Protein AF-A0A1H8D2Y0-F1 (afdb_monomer_lite)

Sequence (132 aa):
MDKIKKLLYTLSLPFCTQLIQCQQMKENDPRLAFEIEISSPATKYRVEPIFDKIKTLEGTPAGLPYGGSSGTWGNSGKGWTEQYGTPIGADITYYAGYEDTYYRLDANFPIDAIKDYMERAYPRWDDQYGGT

Radius of gyration: 21.84 Å; chains: 1; bounding box: 46×50×59 Å

Foldseek 3Di:
DVVVVVVCVVVVVVVVVVVVVVVVCVQCVVLQKDWDAAADQDPLQKKAWDDKFFDFPVRFTDTHDHDIHADHVPPRVDTDPIGGGQGQWMWTWIAGVNVRDIDIDGDGHDPVVSVVVSCVVDPDPCNVVVND

Organism: NCBI:txid295069

Secondary structure (DSSP, 8-state):
-HHHHHHHHHHHHHHHHHHHHHHHHHHS-GGGEE------SSGGG-EEEEEEEEEETT---B-PPSS---SBTTB-S---S-EES-EEEEEEEEEETTTTEEEEEEEE--HHHHHHHHHHHS--HHHHTT--

Structure (mmCIF, N/CA/C/O backbone):
data_AF-A0A1H8D2Y0-F1
#
_entry.id   AF-A0A1H8D2Y0-F1
#
loop_
_atom_site.group_PDB
_atom_site.id
_atom_site.type_symbol
_atom_site.label_atom_id
_atom_site.label_alt_id
_atom_site.label_comp_id
_atom_site.label_asym_id
_atom_site.label_entity_id
_atom_site.label_seq_id
_atom_site.pdbx_PDB_ins_code
_atom_site.Cartn_x
_atom_site.Cartn_y
_atom_site.Cartn_z
_atom_site.occupancy
_atom_site.B_iso_or_equiv
_atom_site.auth_seq_id
_atom_site.auth_comp_id
_atom_site.auth_asym_id
_atom_site.auth_atom_id
_atom_site.pdbx_PDB_model_num
ATOM 1 N N . MET A 1 1 ? 26.372 34.785 -40.258 1.00 56.38 1 MET A N 1
ATOM 2 C CA . MET A 1 1 ? 26.316 34.215 -38.891 1.00 56.38 1 MET A CA 1
ATOM 3 C C . MET A 1 1 ? 24.892 34.082 -38.353 1.00 56.38 1 MET A C 1
ATOM 5 O O . MET A 1 1 ? 24.583 33.023 -37.825 1.00 56.38 1 MET A O 1
ATOM 9 N N . ASP A 1 2 ? 24.006 35.068 -38.538 1.00 67.56 2 ASP A N 1
ATOM 10 C CA . ASP A 1 2 ? 22.633 35.001 -37.992 1.00 67.56 2 ASP A CA 1
ATOM 11 C C . ASP A 1 2 ? 21.755 33.881 -38.553 1.00 67.56 2 ASP A C 1
ATOM 13 O O . ASP A 1 2 ? 21.040 33.231 -37.797 1.00 67.56 2 ASP A O 1
ATOM 17 N N . LYS A 1 3 ? 21.832 33.591 -39.858 1.00 64.94 3 LYS A N 1
ATOM 18 C CA . LYS A 1 3 ? 21.007 32.539 -40.484 1.00 64.94 3 LYS A CA 1
ATOM 19 C C . LYS A 1 3 ? 21.339 31.130 -39.972 1.00 64.94 3 LYS A C 1
ATOM 21 O O . LYS A 1 3 ? 20.432 30.337 -39.761 1.00 64.94 3 LYS A O 1
ATOM 26 N N . ILE A 1 4 ? 22.620 30.852 -39.711 1.00 74.56 4 ILE A N 1
ATOM 27 C CA . ILE A 1 4 ? 23.094 29.562 -39.175 1.00 74.56 4 ILE A CA 1
ATOM 28 C C . ILE A 1 4 ? 22.665 29.398 -37.713 1.00 74.56 4 ILE A C 1
ATOM 30 O O . ILE A 1 4 ? 22.187 28.334 -37.336 1.00 74.56 4 ILE A O 1
ATOM 34 N N . LYS A 1 5 ? 22.750 30.465 -36.904 1.00 67.12 5 LYS A N 1
ATOM 35 C CA . LYS A 1 5 ? 22.251 30.453 -35.520 1.00 67.12 5 LYS A CA 1
ATOM 36 C C . LYS A 1 5 ? 20.734 30.238 -35.462 1.00 67.12 5 LYS A C 1
ATOM 38 O O . LYS A 1 5 ? 20.274 29.449 -34.645 1.00 67.12 5 LYS A O 1
ATOM 43 N N . LYS A 1 6 ? 19.970 30.877 -36.359 1.00 67.56 6 LYS A N 1
ATOM 44 C CA . LYS A 1 6 ? 18.511 30.693 -36.478 1.00 67.56 6 LYS A CA 1
ATOM 45 C C . LYS A 1 6 ? 18.131 29.273 -36.908 1.00 67.56 6 LYS A C 1
ATOM 47 O O . LYS A 1 6 ? 17.176 28.725 -36.368 1.00 67.56 6 LYS A O 1
ATOM 52 N N . LEU A 1 7 ? 18.888 28.683 -37.837 1.00 72.38 7 LEU A N 1
ATOM 53 C CA . LEU A 1 7 ? 18.699 27.305 -38.303 1.00 72.38 7 LEU A CA 1
ATOM 54 C C . LEU A 1 7 ? 19.009 26.281 -37.197 1.00 72.38 7 LEU A C 1
ATOM 56 O O . LEU A 1 7 ? 18.234 25.359 -36.973 1.00 72.38 7 LEU A O 1
ATOM 60 N N . LEU A 1 8 ? 20.098 26.484 -36.450 1.00 69.56 8 LEU A N 1
ATOM 61 C CA . LEU A 1 8 ? 20.446 25.642 -35.301 1.00 69.56 8 LEU A CA 1
ATOM 62 C C . LEU A 1 8 ? 19.380 25.703 -34.201 1.00 69.56 8 LEU A C 1
ATOM 64 O O . LEU A 1 8 ? 19.015 24.662 -33.673 1.00 69.56 8 LEU A O 1
ATOM 68 N N . TYR A 1 9 ? 18.834 26.889 -33.905 1.00 68.50 9 TYR A N 1
ATOM 69 C CA . TYR A 1 9 ? 17.763 27.051 -32.911 1.00 68.50 9 TYR A CA 1
ATOM 70 C C . TYR A 1 9 ? 16.431 26.419 -33.342 1.00 68.50 9 TYR A C 1
ATOM 72 O O . TYR A 1 9 ? 15.680 25.926 -32.507 1.00 68.50 9 TYR A O 1
ATOM 80 N N . THR A 1 10 ? 16.122 26.440 -34.644 1.00 72.50 10 THR A N 1
ATOM 81 C CA . THR A 1 10 ? 14.879 25.855 -35.180 1.00 72.50 10 THR A CA 1
ATOM 82 C C . THR A 1 10 ? 14.935 24.334 -35.281 1.00 72.50 10 THR A C 1
ATOM 84 O O . THR A 1 10 ? 13.894 23.699 -35.160 1.00 72.50 10 THR A O 1
ATOM 87 N N . LEU A 1 11 ? 16.123 23.744 -35.445 1.00 68.06 11 LEU A N 1
ATOM 88 C CA . LEU A 1 11 ? 16.322 22.290 -35.438 1.00 68.06 11 LEU A CA 1
ATOM 89 C C . LEU A 1 11 ? 16.545 21.714 -34.031 1.00 68.06 11 LEU A C 1
ATOM 91 O O . LEU A 1 11 ? 16.127 20.589 -33.771 1.00 68.06 11 LEU A O 1
ATOM 95 N N . SER A 1 12 ? 17.166 22.462 -33.112 1.00 68.62 12 SER A N 1
ATOM 96 C CA . SER A 1 12 ? 17.438 21.973 -31.753 1.00 68.62 12 SER A CA 1
ATOM 97 C C . SER A 1 12 ? 16.181 21.883 -30.886 1.00 68.62 12 SER A C 1
ATOM 99 O O . SER A 1 12 ? 16.036 20.935 -30.121 1.00 68.62 12 SER A O 1
ATOM 101 N N . LEU A 1 13 ? 15.251 22.833 -31.021 1.00 67.62 13 LEU A N 1
ATOM 102 C CA . LEU A 1 13 ? 14.040 22.894 -30.202 1.00 67.62 13 LEU A CA 1
ATOM 103 C C . LEU A 1 13 ? 13.107 21.670 -30.370 1.00 67.62 13 LEU A C 1
ATOM 105 O O . LEU A 1 13 ? 12.759 21.080 -29.349 1.00 67.62 13 LEU A O 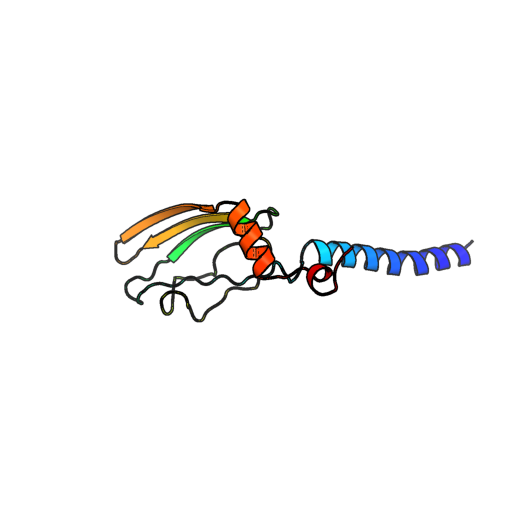1
ATOM 109 N N . PRO A 1 14 ? 12.737 21.226 -31.593 1.00 72.00 14 PRO A N 1
ATOM 110 C CA . PRO A 1 14 ? 11.899 20.034 -31.767 1.00 72.00 14 PRO A CA 1
ATOM 111 C C . PRO A 1 14 ? 12.629 18.729 -31.412 1.00 72.00 14 PRO A C 1
ATOM 113 O O . PRO A 1 14 ? 12.001 17.778 -30.952 1.00 72.00 14 PRO A O 1
ATOM 116 N N . PHE A 1 15 ? 13.956 18.677 -31.570 1.00 70.56 15 PHE A N 1
ATOM 117 C CA . PHE A 1 15 ? 14.748 17.506 -31.187 1.00 70.56 15 PHE A CA 1
ATOM 118 C C . PHE A 1 15 ? 14.783 17.325 -29.662 1.00 70.56 15 PHE A C 1
ATOM 120 O O . PHE A 1 15 ? 14.600 16.218 -29.157 1.00 70.56 15 PHE A O 1
ATOM 127 N N . CYS A 1 16 ? 14.926 18.420 -28.908 1.00 69.62 16 CYS A N 1
ATOM 128 C CA . CYS A 1 16 ? 14.853 18.383 -27.449 1.00 69.62 16 CYS A CA 1
ATOM 129 C C . CYS A 1 16 ? 13.469 17.943 -26.947 1.00 69.62 16 CYS A C 1
ATOM 131 O O . CYS A 1 16 ? 13.396 17.166 -25.997 1.00 69.62 16 CYS A O 1
ATOM 133 N N . THR A 1 17 ? 12.373 18.376 -27.582 1.00 70.69 17 THR A N 1
ATOM 134 C CA . THR A 1 17 ? 11.025 17.953 -27.159 1.00 70.69 17 THR A CA 1
ATOM 135 C C . THR A 1 17 ? 10.760 16.475 -27.446 1.00 70.69 17 THR A C 1
ATOM 137 O O . THR A 1 17 ? 10.113 15.818 -26.637 1.00 70.69 17 THR A O 1
ATOM 140 N N . GLN A 1 18 ? 11.306 15.922 -28.537 1.00 69.75 18 GLN A N 1
ATOM 141 C CA . GLN A 1 18 ? 11.212 14.487 -28.842 1.00 69.75 18 GLN A CA 1
ATOM 142 C C . GLN A 1 18 ? 11.976 13.616 -27.832 1.00 69.75 18 GLN A C 1
ATOM 144 O O . GLN A 1 18 ? 11.486 12.562 -27.434 1.00 69.75 18 GLN A O 1
ATOM 149 N N . LEU A 1 19 ? 13.150 14.062 -27.370 1.00 72.62 19 LEU A N 1
ATOM 150 C CA . LEU A 1 19 ? 13.915 13.344 -26.344 1.00 72.62 19 LEU A CA 1
ATOM 151 C C . LEU A 1 19 ? 13.197 13.333 -24.987 1.00 72.62 19 LEU A C 1
ATOM 153 O O . LEU A 1 19 ? 13.157 12.291 -24.335 1.00 72.62 19 LEU A O 1
ATOM 157 N N . ILE A 1 20 ? 12.584 14.456 -24.595 1.00 70.25 20 ILE A N 1
ATOM 158 C CA . ILE A 1 20 ? 11.795 14.558 -23.357 1.00 70.25 20 ILE A CA 1
ATOM 159 C C . ILE A 1 20 ? 10.579 13.623 -23.417 1.00 70.25 20 ILE A C 1
ATOM 161 O O . ILE A 1 20 ? 10.326 12.889 -22.466 1.00 70.25 20 ILE A O 1
ATOM 165 N N . GLN A 1 21 ? 9.866 13.581 -24.546 1.00 61.97 21 GLN A N 1
ATOM 166 C CA . GLN A 1 21 ? 8.724 12.676 -24.721 1.00 61.97 21 GLN A CA 1
ATOM 167 C C . GLN A 1 21 ? 9.134 11.196 -24.678 1.00 61.97 21 GLN A C 1
ATOM 169 O O . GLN A 1 21 ? 8.467 10.401 -24.020 1.00 61.97 21 GLN A O 1
ATOM 174 N N . CYS A 1 22 ? 10.257 10.816 -25.297 1.00 59.88 22 CYS A N 1
ATOM 175 C CA . CYS A 1 22 ? 10.781 9.447 -25.206 1.00 59.88 22 CYS A CA 1
ATOM 176 C C . CYS A 1 22 ? 11.175 9.048 -23.775 1.00 59.88 22 CYS A C 1
ATOM 178 O O . CYS A 1 22 ? 11.000 7.892 -23.394 1.00 59.88 22 CYS A O 1
ATOM 180 N N . GLN A 1 23 ? 11.704 9.978 -22.975 1.00 60.78 23 GLN A N 1
ATOM 181 C CA . GLN A 1 23 ? 11.987 9.721 -21.560 1.00 60.78 23 GLN A CA 1
ATOM 182 C C . GLN A 1 23 ? 10.690 9.523 -20.765 1.00 60.78 23 GLN A C 1
ATOM 184 O O . GLN A 1 23 ? 10.586 8.560 -20.010 1.00 60.78 23 GLN A O 1
ATOM 189 N N . GLN A 1 24 ? 9.673 10.350 -21.019 1.00 60.69 24 GLN A N 1
ATOM 190 C CA . GLN A 1 24 ? 8.363 10.243 -2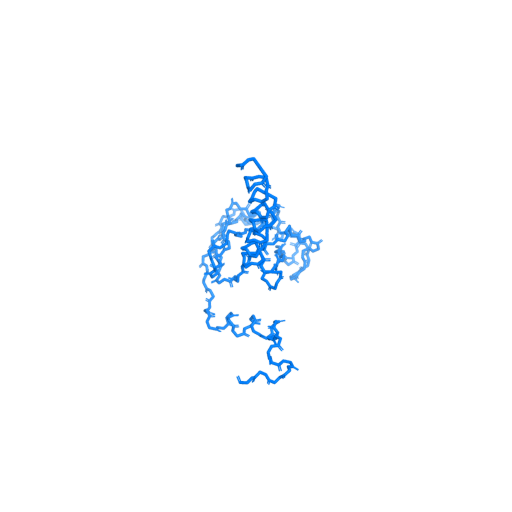0.371 1.00 60.69 24 GLN A CA 1
ATOM 191 C C . GLN A 1 24 ? 7.627 8.941 -20.710 1.00 60.69 24 GLN A C 1
ATOM 193 O O . GLN A 1 24 ? 7.003 8.362 -19.829 1.00 60.69 24 GLN A O 1
ATOM 198 N N . MET A 1 25 ? 7.727 8.438 -21.945 1.00 58.22 25 MET A N 1
ATOM 199 C CA . MET A 1 25 ? 7.127 7.150 -22.330 1.00 58.22 25 MET A CA 1
ATOM 200 C C . MET A 1 25 ? 7.751 5.953 -21.608 1.00 58.22 25 MET A C 1
ATOM 202 O O . MET A 1 25 ? 7.097 4.931 -21.435 1.00 58.22 25 MET A O 1
ATOM 206 N N . LYS A 1 26 ? 9.027 6.059 -21.223 1.00 58.72 26 LYS A N 1
ATOM 207 C CA . LYS A 1 26 ? 9.744 4.989 -20.523 1.00 58.72 26 LYS A CA 1
ATOM 208 C C . LYS A 1 26 ? 9.448 4.986 -19.023 1.00 58.72 26 LYS A C 1
ATOM 210 O O . LYS A 1 26 ? 9.497 3.933 -18.401 1.00 58.72 26 LYS A O 1
ATOM 215 N N . GLU A 1 27 ? 9.182 6.162 -18.462 1.00 57.88 27 GLU A N 1
ATOM 216 C CA . GLU A 1 27 ? 8.877 6.356 -17.042 1.00 57.88 27 GLU A CA 1
ATOM 217 C C . GLU A 1 27 ? 7.382 6.139 -16.743 1.00 57.88 27 GLU A C 1
ATOM 219 O O . GLU A 1 27 ? 7.041 5.554 -15.721 1.00 57.88 27 GLU A O 1
ATOM 224 N N . ASN A 1 28 ? 6.503 6.508 -17.683 1.00 62.78 28 ASN A N 1
ATOM 225 C CA . ASN A 1 28 ? 5.050 6.330 -17.613 1.00 62.78 28 ASN A CA 1
ATOM 226 C C . ASN A 1 28 ? 4.579 5.336 -18.682 1.00 62.78 28 ASN A C 1
ATOM 228 O O . ASN A 1 28 ? 3.769 5.680 -19.546 1.00 62.78 28 ASN A O 1
ATOM 232 N N . ASP A 1 29 ? 5.126 4.119 -18.673 1.00 68.94 29 ASP A N 1
ATOM 233 C CA . ASP A 1 29 ? 4.611 3.064 -19.543 1.00 68.94 29 ASP A CA 1
ATOM 234 C C . ASP A 1 29 ? 3.156 2.770 -19.134 1.00 68.94 29 ASP A C 1
ATOM 236 O O . ASP A 1 29 ? 2.934 2.313 -18.009 1.00 68.94 29 ASP A O 1
ATOM 240 N N . PRO A 1 30 ? 2.156 3.007 -20.003 1.00 68.25 30 PRO A N 1
ATOM 241 C CA . PRO A 1 30 ? 0.754 2.768 -19.666 1.00 68.25 30 PRO A CA 1
ATOM 242 C C . PRO A 1 30 ? 0.465 1.293 -19.348 1.00 68.25 30 PRO A C 1
ATOM 244 O O . PRO A 1 30 ? -0.546 0.986 -18.731 1.00 68.25 30 PRO A O 1
ATOM 247 N N . ARG A 1 31 ? 1.355 0.360 -19.712 1.00 71.38 31 ARG A N 1
ATOM 248 C CA . ARG A 1 31 ? 1.260 -1.054 -19.305 1.00 71.38 31 ARG A CA 1
ATOM 249 C C . ARG A 1 31 ? 1.567 -1.273 -17.824 1.00 71.38 31 ARG A C 1
ATOM 251 O O . ARG A 1 31 ? 1.249 -2.320 -17.280 1.00 71.38 31 ARG A O 1
ATOM 258 N N . LEU A 1 32 ? 2.210 -0.313 -17.172 1.00 73.94 32 LEU A N 1
ATOM 259 C CA . LEU A 1 32 ? 2.488 -0.344 -15.738 1.00 73.94 32 LEU A CA 1
ATOM 260 C C . LEU A 1 32 ? 1.477 0.488 -14.946 1.00 73.94 32 LEU A C 1
ATOM 262 O O . LEU A 1 32 ? 1.674 0.683 -13.749 1.00 73.94 32 LEU A O 1
ATOM 266 N N . ALA A 1 33 ? 0.429 0.987 -15.604 1.00 81.94 33 ALA A N 1
ATOM 267 C CA . ALA A 1 33 ? -0.655 1.687 -14.950 1.00 81.94 33 ALA A CA 1
ATOM 268 C C . ALA A 1 33 ? -1.536 0.709 -14.161 1.00 81.94 33 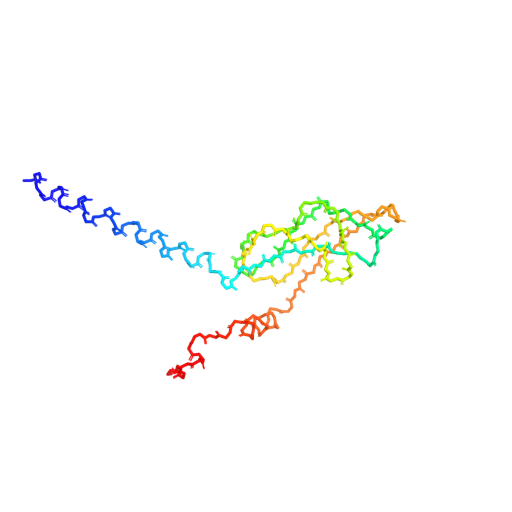ALA A C 1
ATOM 270 O O . ALA A 1 33 ? -1.882 -0.375 -14.641 1.00 81.94 33 ALA A O 1
ATOM 271 N N . PHE A 1 34 ? -1.922 1.101 -12.952 1.00 82.56 34 PHE A N 1
ATOM 272 C CA . PHE A 1 34 ? -2.886 0.372 -12.142 1.00 82.56 34 PHE A CA 1
ATOM 273 C C . PHE A 1 34 ? -3.695 1.317 -11.253 1.00 82.56 34 PHE A C 1
ATOM 275 O O . PHE A 1 34 ? -3.234 2.382 -10.840 1.00 82.56 34 PHE A O 1
ATOM 282 N N . GLU A 1 35 ? -4.912 0.891 -10.927 1.00 84.44 35 GLU A N 1
ATOM 283 C CA . GLU A 1 35 ? -5.765 1.546 -9.940 1.00 84.44 35 GLU A CA 1
ATOM 284 C C . GLU A 1 35 ? -5.778 0.724 -8.653 1.00 84.44 35 GLU A C 1
ATOM 286 O O . GLU A 1 35 ? -5.707 -0.508 -8.672 1.00 84.44 35 GLU A O 1
ATOM 291 N N . ILE A 1 36 ? -5.861 1.415 -7.518 1.00 84.69 36 ILE A N 1
ATOM 292 C CA . ILE A 1 36 ? -5.950 0.770 -6.210 1.00 84.69 36 ILE A CA 1
ATOM 293 C C . ILE A 1 36 ? -7.343 0.968 -5.645 1.00 84.69 36 ILE A C 1
ATOM 295 O O . ILE A 1 36 ? -7.853 2.088 -5.578 1.00 84.69 36 ILE A O 1
ATOM 299 N N . GLU A 1 37 ? -7.901 -0.131 -5.153 1.00 86.50 37 GLU A N 1
ATOM 300 C CA . GLU A 1 37 ? -9.145 -0.162 -4.407 1.00 86.50 37 GLU A CA 1
ATOM 301 C C . GLU A 1 37 ? -8.921 -0.749 -3.015 1.00 86.50 37 GLU A C 1
ATOM 303 O O . GLU A 1 37 ? -8.198 -1.731 -2.836 1.00 86.50 37 GLU A O 1
ATOM 308 N N . ILE A 1 38 ? -9.587 -0.169 -2.016 1.00 88.12 38 ILE A N 1
ATOM 309 C CA . ILE A 1 38 ? -9.612 -0.699 -0.652 1.00 88.12 38 ILE A CA 1
ATOM 310 C C . ILE A 1 38 ? -11.039 -1.126 -0.351 1.00 88.12 38 ILE A C 1
ATOM 312 O O . ILE A 1 38 ? -11.956 -0.299 -0.345 1.00 88.12 38 ILE A O 1
ATOM 316 N N . SER A 1 39 ? -11.222 -2.409 -0.056 1.00 88.69 39 SER A N 1
ATOM 317 C CA . SER A 1 39 ? -12.529 -2.969 0.275 1.00 88.69 39 SER A CA 1
ATOM 318 C C . SER A 1 39 ? -12.548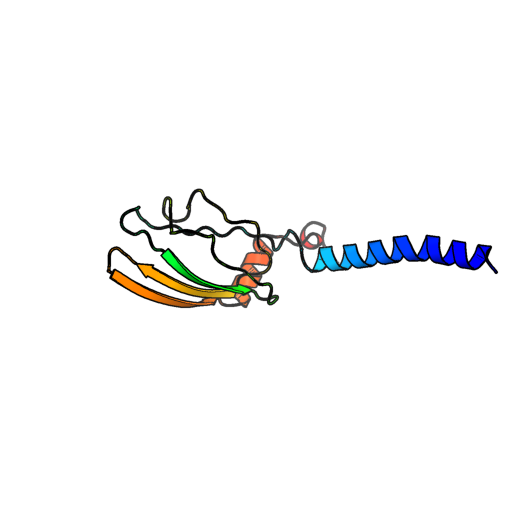 -3.655 1.630 1.00 88.69 39 SER A C 1
ATOM 320 O O . SER A 1 39 ? -11.514 -4.036 2.175 1.00 88.69 39 SER A O 1
ATOM 322 N N . SER A 1 40 ? -13.747 -3.775 2.194 1.00 88.31 40 SER A N 1
ATOM 323 C CA . SER A 1 40 ? -14.006 -4.563 3.394 1.00 88.31 40 SER A CA 1
ATOM 324 C C . SER A 1 40 ? -15.188 -5.507 3.147 1.00 88.31 40 SER A C 1
ATOM 326 O O . SER A 1 40 ? -15.999 -5.261 2.254 1.00 88.31 40 SER A O 1
ATOM 328 N N . PRO A 1 41 ? -15.327 -6.604 3.914 1.00 87.62 41 PRO A N 1
ATOM 329 C CA . PRO A 1 41 ? -16.436 -7.542 3.721 1.00 87.62 41 PRO A CA 1
ATOM 330 C C . PRO A 1 41 ? -17.826 -6.927 3.956 1.00 87.62 41 PRO A C 1
ATOM 332 O O . PRO A 1 41 ? -18.819 -7.434 3.442 1.00 87.62 41 PRO A O 1
ATOM 335 N N . ALA A 1 42 ? -17.911 -5.874 4.777 1.00 86.50 42 ALA A N 1
ATOM 336 C CA . ALA A 1 42 ? -19.134 -5.130 5.065 1.00 86.50 42 ALA A CA 1
ATOM 337 C C . ALA A 1 42 ? -18.802 -3.763 5.681 1.00 86.50 42 ALA A C 1
ATOM 339 O O . ALA A 1 42 ? -17.760 -3.603 6.316 1.00 86.50 42 ALA A O 1
ATOM 340 N N . THR A 1 43 ? -19.741 -2.811 5.622 1.00 86.62 43 THR A N 1
ATOM 341 C CA . THR A 1 43 ? -19.578 -1.449 6.171 1.00 86.62 43 THR A CA 1
ATOM 342 C C . THR A 1 43 ? -19.163 -1.422 7.644 1.00 86.62 43 THR A C 1
ATOM 344 O O . THR A 1 43 ? -18.381 -0.567 8.044 1.00 86.62 43 THR A O 1
ATOM 347 N N . LYS A 1 44 ? -19.641 -2.375 8.458 1.00 90.19 44 LYS A N 1
ATOM 348 C CA . LYS A 1 44 ? -19.260 -2.477 9.878 1.00 90.19 44 LYS A CA 1
ATOM 349 C C . LYS A 1 44 ? -17.787 -2.848 10.100 1.00 90.19 44 LYS A C 1
ATOM 351 O O . LYS A 1 44 ? -17.287 -2.631 11.190 1.00 90.19 44 LYS A O 1
ATOM 356 N N . TYR A 1 45 ? -17.115 -3.392 9.086 1.00 91.44 45 TYR A N 1
ATOM 357 C CA . TYR A 1 45 ? -15.690 -3.738 9.099 1.00 91.44 45 TYR A CA 1
ATOM 358 C C . TYR A 1 45 ? -14.842 -2.706 8.353 1.00 91.44 45 TYR A C 1
ATOM 360 O O . TYR A 1 45 ? -13.773 -3.025 7.839 1.00 91.44 45 TYR A O 1
ATOM 368 N N . ARG A 1 46 ? -15.348 -1.478 8.209 1.00 90.62 46 ARG A N 1
ATOM 369 C CA . ARG A 1 46 ? -14.605 -0.405 7.562 1.00 90.62 46 ARG A CA 1
ATOM 370 C C . ARG A 1 46 ? -13.322 -0.104 8.342 1.00 90.62 46 ARG A C 1
ATOM 372 O O . ARG A 1 46 ? -13.353 0.034 9.564 1.00 90.62 46 ARG A O 1
ATOM 379 N N . VAL A 1 47 ? -12.222 0.018 7.609 1.00 92.75 47 VAL A N 1
ATOM 380 C CA . VAL A 1 47 ? -10.918 0.446 8.116 1.00 92.75 47 VAL A CA 1
ATOM 381 C C . VAL A 1 47 ? -10.534 1.785 7.498 1.00 92.75 47 VAL A C 1
ATOM 383 O O . VAL A 1 47 ? -10.904 2.073 6.357 1.00 92.75 47 VAL A O 1
ATOM 386 N N . GLU A 1 48 ? -9.791 2.597 8.241 1.00 93.44 48 GLU A N 1
ATOM 387 C CA . GLU A 1 48 ? -9.260 3.878 7.770 1.00 93.44 48 GLU A CA 1
ATOM 388 C C . GLU A 1 48 ? -7.737 3.772 7.598 1.00 93.44 48 GLU A C 1
ATOM 390 O O . GLU A 1 48 ? -7.039 3.512 8.584 1.00 93.44 48 GLU A O 1
ATOM 395 N N . PRO A 1 49 ? -7.197 3.958 6.382 1.00 93.00 49 PRO A N 1
ATOM 396 C CA . PRO A 1 49 ? -5.761 4.097 6.173 1.00 93.00 49 PRO A CA 1
ATOM 397 C C . PRO A 1 49 ? -5.204 5.302 6.939 1.00 93.00 49 PRO A C 1
ATOM 399 O O . PRO A 1 49 ? -5.787 6.385 6.920 1.00 93.00 49 PRO A O 1
ATOM 402 N N . ILE A 1 50 ? -4.069 5.110 7.609 1.00 94.19 50 ILE A N 1
ATOM 403 C CA .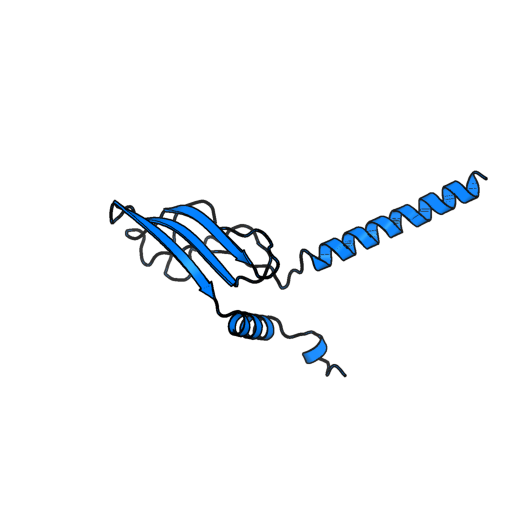 ILE A 1 50 ? -3.356 6.148 8.374 1.00 94.19 50 ILE A CA 1
ATOM 404 C C . ILE A 1 50 ? -2.014 6.470 7.719 1.00 94.19 50 ILE A C 1
ATOM 406 O O . ILE A 1 50 ? -1.617 7.629 7.629 1.00 94.19 50 ILE A O 1
ATOM 410 N N . PHE A 1 51 ? -1.312 5.429 7.277 1.00 93.69 51 PHE A N 1
ATOM 411 C CA . PHE A 1 51 ? -0.071 5.528 6.527 1.00 93.69 51 PHE A CA 1
ATOM 412 C C . PHE A 1 51 ? -0.044 4.418 5.493 1.00 93.69 51 PHE A C 1
ATOM 414 O O . PHE A 1 51 ? -0.471 3.296 5.775 1.00 93.69 51 PHE A O 1
ATOM 421 N N . ASP A 1 52 ? 0.506 4.711 4.329 1.00 93.00 52 ASP A N 1
ATOM 422 C CA . ASP A 1 52 ? 0.615 3.744 3.262 1.00 93.00 52 ASP A CA 1
ATOM 423 C C . ASP A 1 52 ? 1.852 3.972 2.401 1.00 93.00 52 ASP A C 1
ATOM 425 O O . ASP A 1 52 ? 2.339 5.086 2.201 1.00 93.00 52 ASP A O 1
ATOM 429 N N . LYS A 1 53 ? 2.367 2.854 1.903 1.00 93.56 53 LYS A N 1
ATOM 430 C CA . LYS A 1 53 ? 3.396 2.799 0.885 1.00 93.56 53 LYS A CA 1
ATOM 431 C C . LYS A 1 53 ? 3.238 1.510 0.102 1.00 93.56 53 LYS A C 1
ATOM 433 O O . LYS A 1 53 ? 3.464 0.421 0.633 1.00 93.56 53 LYS A O 1
ATOM 438 N N . ILE A 1 54 ? 2.924 1.627 -1.178 1.00 93.62 54 ILE A N 1
ATOM 439 C CA . ILE A 1 54 ? 3.032 0.509 -2.108 1.00 93.62 54 ILE A CA 1
ATOM 440 C C . ILE A 1 54 ? 4.481 0.440 -2.582 1.00 93.62 54 ILE A C 1
ATOM 442 O O . ILE A 1 54 ? 5.067 1.425 -3.032 1.00 93.62 54 ILE A O 1
ATOM 446 N N . LYS A 1 55 ? 5.094 -0.731 -2.416 1.00 94.50 55 LYS A N 1
ATOM 447 C CA . LYS A 1 55 ? 6.467 -0.989 -2.847 1.00 94.50 55 LYS A CA 1
ATOM 448 C C . LYS A 1 55 ? 6.403 -1.382 -4.314 1.00 94.50 55 LYS A C 1
ATOM 450 O O . LYS A 1 55 ? 5.781 -2.389 -4.638 1.00 94.50 55 LYS A O 1
ATOM 455 N N . THR A 1 56 ? 7.040 -0.614 -5.181 1.00 93.19 56 THR A N 1
ATOM 456 C CA . THR A 1 56 ? 7.136 -0.919 -6.612 1.00 93.19 56 THR A CA 1
ATOM 457 C C . THR A 1 56 ? 8.541 -1.397 -6.959 1.00 93.19 56 THR A C 1
ATOM 459 O O . THR A 1 56 ? 9.514 -1.030 -6.292 1.00 93.19 56 THR A O 1
ATOM 462 N N . LEU A 1 57 ? 8.659 -2.242 -7.984 1.00 91.88 57 LEU A N 1
ATOM 463 C CA . LEU A 1 57 ? 9.951 -2.752 -8.452 1.00 91.88 57 LEU A CA 1
ATOM 464 C C . LEU A 1 57 ? 10.841 -1.624 -8.995 1.00 91.88 57 LEU A C 1
ATOM 466 O O . LEU A 1 57 ? 12.053 -1.629 -8.794 1.00 91.88 57 LEU A O 1
ATOM 470 N N . GLU A 1 58 ? 10.226 -0.654 -9.660 1.00 89.31 58 GLU A N 1
ATOM 471 C CA . GLU A 1 58 ? 10.856 0.491 -10.315 1.00 89.31 58 GLU A CA 1
ATOM 472 C C . GLU A 1 58 ? 11.188 1.616 -9.321 1.00 89.31 58 GLU A C 1
ATOM 474 O O . GLU A 1 58 ? 11.902 2.555 -9.663 1.00 89.31 58 GLU A O 1
ATOM 479 N N . GLY A 1 59 ? 10.691 1.527 -8.081 1.00 88.75 59 GLY A N 1
ATOM 480 C CA . GLY A 1 59 ? 10.833 2.573 -7.068 1.00 88.75 59 GLY A CA 1
ATOM 481 C C . GLY A 1 59 ? 9.866 3.749 -7.242 1.00 88.75 59 GLY A C 1
ATOM 482 O O . GLY A 1 59 ? 9.932 4.703 -6.464 1.00 88.75 59 GLY A O 1
ATOM 483 N N . THR A 1 60 ? 8.960 3.681 -8.221 1.00 87.69 60 THR A N 1
ATOM 484 C CA . THR A 1 60 ? 7.886 4.651 -8.442 1.00 87.69 60 THR A CA 1
ATOM 485 C C . THR A 1 60 ? 6.988 4.763 -7.205 1.00 87.69 60 THR A C 1
ATOM 487 O O . THR A 1 60 ? 6.499 3.740 -6.714 1.00 87.69 60 THR A O 1
ATOM 490 N N . PRO A 1 61 ? 6.752 5.973 -6.670 1.00 85.19 61 PRO A N 1
ATOM 491 C CA . PRO A 1 61 ? 5.850 6.155 -5.541 1.00 85.19 61 PRO A CA 1
ATOM 492 C C . PRO A 1 61 ? 4.423 5.723 -5.889 1.00 85.19 61 PRO A C 1
ATOM 494 O O . PRO A 1 61 ? 3.856 6.195 -6.870 1.00 85.19 61 PRO A O 1
ATOM 497 N N . ALA A 1 62 ? 3.841 4.870 -5.049 1.00 90.19 62 ALA A N 1
ATOM 498 C CA . ALA A 1 62 ? 2.437 4.498 -5.114 1.00 90.19 62 ALA A CA 1
ATOM 499 C C . ALA A 1 62 ? 1.856 4.340 -3.698 1.00 90.19 62 ALA A C 1
ATOM 501 O O . ALA A 1 62 ? 2.579 4.019 -2.748 1.00 90.19 62 ALA A O 1
ATOM 502 N N . GLY A 1 63 ? 0.555 4.574 -3.558 1.00 90.38 63 GLY A N 1
ATOM 503 C CA . GLY A 1 63 ? -0.152 4.686 -2.290 1.00 90.38 63 GLY A CA 1
ATOM 504 C C . GLY A 1 63 ? -1.652 4.423 -2.402 1.00 90.38 63 GLY A C 1
ATOM 505 O O . GLY A 1 63 ? -2.204 4.249 -3.482 1.00 90.38 63 GLY A O 1
ATOM 506 N N . LEU A 1 64 ? -2.325 4.350 -1.268 1.00 89.69 64 LEU A N 1
ATOM 507 C CA . LEU A 1 64 ? -3.741 4.035 -1.160 1.00 89.69 64 LEU A CA 1
ATOM 508 C C . LEU A 1 64 ? -4.636 5.243 -1.505 1.00 89.69 64 LEU A C 1
ATOM 510 O O . LEU A 1 64 ? -4.223 6.390 -1.315 1.00 89.69 64 LEU A O 1
ATOM 514 N N . PRO A 1 65 ? -5.883 5.019 -1.977 1.00 84.25 65 PRO A N 1
ATOM 515 C CA . PRO A 1 65 ? -6.861 6.094 -2.093 1.00 84.25 65 PRO A CA 1
ATOM 516 C C . PRO A 1 65 ? -7.097 6.804 -0.769 1.00 84.25 65 PRO A C 1
ATOM 518 O O . PRO A 1 65 ? -7.113 6.185 0.296 1.00 84.25 65 PRO A O 1
ATOM 521 N N . TYR A 1 66 ? -7.409 8.096 -0.856 1.00 76.25 66 TYR A N 1
ATOM 522 C CA . TYR A 1 66 ? -7.916 8.819 0.299 1.00 76.25 66 TYR A CA 1
ATOM 523 C C . TYR A 1 66 ? -9.300 8.294 0.712 1.00 76.25 66 TYR A C 1
ATOM 525 O O . TYR A 1 66 ? -10.224 8.215 -0.102 1.00 76.25 66 TYR A O 1
ATOM 533 N N . GLY A 1 67 ? -9.454 8.015 2.006 1.00 78.56 67 GLY A N 1
ATOM 534 C CA . GLY A 1 67 ? -10.696 7.545 2.613 1.00 78.56 67 GLY A CA 1
ATOM 535 C C . GLY A 1 67 ? -10.630 6.091 3.075 1.00 78.56 67 GLY A C 1
ATOM 536 O O . GLY A 1 67 ? -9.676 5.367 2.812 1.00 78.56 67 GLY A O 1
ATOM 537 N N . GLY A 1 68 ? -11.655 5.673 3.816 1.00 83.31 68 GLY A N 1
ATOM 538 C CA . GLY A 1 68 ? -11.720 4.318 4.351 1.00 83.31 68 GLY A CA 1
ATOM 539 C C . GLY A 1 68 ? -12.115 3.274 3.312 1.00 83.31 68 GLY A C 1
ATOM 540 O O . GLY A 1 68 ? -12.661 3.586 2.252 1.00 83.31 68 GLY A O 1
ATOM 541 N N . SER A 1 69 ? -11.900 2.009 3.661 1.00 88.12 69 SER A N 1
ATOM 542 C CA . SER A 1 69 ? -12.339 0.870 2.855 1.00 88.12 69 SER A CA 1
ATOM 543 C C . SER A 1 69 ? -13.841 0.945 2.565 1.00 88.12 69 SER A C 1
ATOM 545 O O . SER A 1 69 ? -14.632 1.284 3.453 1.00 88.12 69 SER A O 1
ATOM 547 N N . SER A 1 70 ? -14.261 0.569 1.364 1.00 82.44 70 SER A N 1
ATOM 548 C CA . SER A 1 70 ? -15.679 0.569 0.995 1.00 82.44 70 SER A CA 1
ATOM 549 C C . SER A 1 70 ? -16.021 -0.569 0.037 1.00 82.44 70 SER A C 1
ATOM 551 O O . SER A 1 70 ? -15.132 -1.273 -0.420 1.00 82.44 70 SER A O 1
ATOM 553 N N . GLY A 1 71 ? -17.310 -0.779 -0.230 1.00 70.94 71 GLY A N 1
ATOM 554 C CA . GLY A 1 71 ? -17.779 -1.741 -1.228 1.00 70.94 71 GLY A CA 1
ATOM 555 C C . GLY A 1 71 ? -17.881 -3.194 -0.754 1.00 70.94 71 GLY A C 1
ATOM 556 O O . GLY A 1 71 ? -17.983 -3.476 0.439 1.00 70.94 71 GLY A O 1
ATOM 557 N N . THR A 1 72 ? -17.958 -4.101 -1.727 1.00 70.50 72 THR A N 1
ATOM 558 C CA . THR A 1 72 ? -17.993 -5.560 -1.534 1.00 70.50 72 THR A CA 1
ATOM 559 C C . THR A 1 72 ? -16.559 -6.080 -1.559 1.00 70.50 72 THR A C 1
ATOM 561 O O . THR A 1 72 ? -15.687 -5.454 -2.151 1.00 70.50 72 THR A O 1
ATOM 564 N N . TRP A 1 73 ? -16.285 -7.227 -0.941 1.00 73.38 73 TRP A N 1
ATOM 565 C CA . TRP A 1 73 ? -14.956 -7.837 -1.005 1.00 73.38 73 TRP A CA 1
ATOM 566 C C . TRP A 1 73 ? -14.421 -7.907 -2.448 1.00 73.38 73 TRP A C 1
ATOM 568 O O . TRP A 1 73 ? -15.056 -8.505 -3.316 1.00 73.38 73 TRP A O 1
ATOM 578 N N . GLY A 1 74 ? -13.261 -7.289 -2.688 1.00 70.81 74 GLY A N 1
ATOM 579 C CA . GLY A 1 74 ? -12.618 -7.233 -4.005 1.00 70.81 74 GLY A CA 1
ATOM 580 C C . GLY A 1 74 ? -13.175 -6.176 -4.966 1.00 70.81 74 GLY A C 1
ATOM 581 O O . GLY A 1 74 ? -12.758 -6.157 -6.117 1.00 70.81 74 GLY A O 1
ATOM 582 N N . ASN A 1 75 ? -14.108 -5.326 -4.527 1.00 75.62 75 ASN A N 1
ATOM 583 C CA . ASN A 1 75 ? -14.652 -4.225 -5.323 1.00 75.62 75 ASN A CA 1
ATOM 584 C C . ASN A 1 75 ? -15.115 -3.082 -4.409 1.00 75.62 75 ASN A C 1
ATOM 586 O O . ASN A 1 75 ? -16.182 -3.163 -3.787 1.00 75.62 75 ASN A O 1
ATOM 590 N N . SER A 1 76 ? -14.337 -2.003 -4.346 1.00 75.44 76 SER A N 1
ATOM 591 C CA . SER A 1 76 ? -14.703 -0.815 -3.571 1.00 75.44 76 SER A CA 1
ATOM 592 C C . SER A 1 76 ? -15.735 0.070 -4.274 1.00 75.44 76 SER A C 1
ATOM 594 O O . SER A 1 76 ? -16.395 0.888 -3.628 1.00 75.44 76 SER A O 1
ATOM 596 N N . GLY A 1 77 ? -15.878 -0.082 -5.594 1.00 70.69 77 GLY A N 1
ATOM 597 C CA . GLY A 1 77 ? -16.629 0.817 -6.471 1.00 70.69 77 GLY A CA 1
ATOM 598 C C . GLY A 1 77 ? -15.991 2.203 -6.595 1.00 70.69 77 GLY A C 1
ATOM 599 O O . GLY A 1 77 ? -16.631 3.130 -7.096 1.00 70.69 77 GLY A O 1
ATOM 600 N N . LYS A 1 78 ? -14.768 2.369 -6.079 1.00 67.31 78 LYS A N 1
ATOM 601 C CA . LYS A 1 78 ? -14.015 3.621 -6.019 1.00 67.31 78 LYS A CA 1
ATOM 602 C C . LYS A 1 78 ? -12.528 3.327 -6.214 1.00 67.31 78 LYS A C 1
ATOM 604 O O . LYS A 1 78 ? -11.821 3.040 -5.243 1.00 67.31 78 LYS A O 1
ATOM 609 N N . GLY A 1 79 ? -12.078 3.437 -7.459 1.00 67.44 79 GLY A N 1
ATOM 610 C CA . GLY A 1 79 ? -10.662 3.494 -7.804 1.00 67.44 79 GLY A CA 1
ATOM 611 C C . GLY A 1 79 ? -10.049 4.835 -7.402 1.00 67.44 79 GLY A C 1
ATOM 612 O O . GLY A 1 79 ? -10.707 5.881 -7.439 1.00 67.44 79 GLY A O 1
ATOM 613 N N . TRP A 1 80 ? -8.790 4.804 -6.972 1.00 69.38 80 TRP A N 1
ATOM 614 C CA . TRP A 1 80 ? -7.960 6.006 -6.896 1.00 69.38 80 TRP A CA 1
ATOM 615 C C . TRP A 1 80 ? -7.405 6.377 -8.274 1.00 69.38 80 TRP A C 1
ATOM 617 O O . TRP A 1 80 ? -7.376 5.535 -9.166 1.00 69.38 80 TRP A O 1
ATOM 627 N N . THR A 1 81 ? -6.909 7.614 -8.411 1.00 75.44 81 THR A N 1
ATOM 628 C CA . THR A 1 81 ? -6.125 8.071 -9.568 1.00 75.44 81 THR A CA 1
ATOM 629 C C . THR A 1 81 ? -5.109 7.015 -9.991 1.00 75.44 81 THR A C 1
ATOM 631 O O . THR A 1 81 ? -4.449 6.435 -9.131 1.00 75.44 81 THR A O 1
ATOM 634 N N . GLU A 1 82 ? -4.983 6.816 -11.302 1.00 81.06 82 GLU A N 1
ATOM 635 C CA . GLU A 1 82 ? -4.007 5.928 -11.930 1.00 81.06 82 GLU A CA 1
ATOM 636 C C . GLU A 1 82 ? -2.599 6.117 -11.342 1.00 81.06 82 GLU A C 1
ATOM 638 O O . GLU A 1 82 ? -2.105 7.239 -11.191 1.00 81.06 82 GLU A O 1
ATOM 643 N N . GLN A 1 83 ? -1.967 5.000 -10.990 1.00 87.25 83 GLN A N 1
ATOM 644 C CA . GLN A 1 83 ? -0.610 4.936 -10.452 1.00 87.25 83 GLN A CA 1
ATOM 645 C C . GLN A 1 83 ? 0.251 4.037 -11.320 1.00 87.25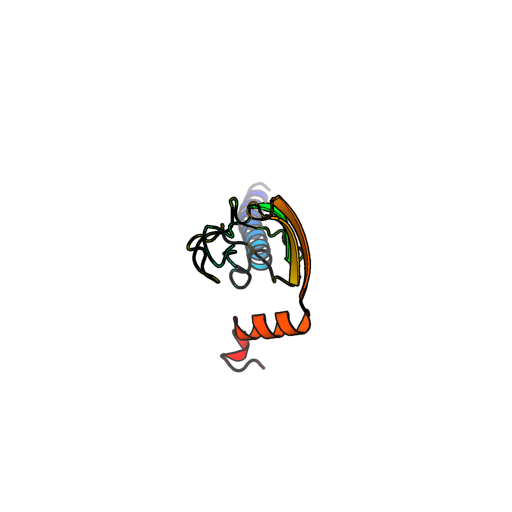 83 GLN A C 1
ATOM 647 O O . GLN A 1 83 ? -0.268 3.264 -12.118 1.00 87.25 83 GLN A O 1
ATOM 652 N N . TYR A 1 84 ? 1.568 4.141 -11.165 1.00 86.94 84 TYR A N 1
ATOM 653 C CA . TYR A 1 84 ? 2.520 3.513 -12.073 1.00 86.94 84 TYR A CA 1
ATOM 654 C C . TYR A 1 84 ? 3.529 2.638 -11.331 1.00 86.94 84 TYR A C 1
ATOM 656 O O . TYR A 1 84 ? 3.943 2.940 -10.209 1.00 86.94 84 TYR A O 1
ATOM 664 N N . GLY A 1 85 ? 3.954 1.569 -12.001 1.00 87.19 85 GLY A N 1
ATOM 665 C CA . GLY A 1 85 ? 4.976 0.633 -11.539 1.00 87.19 85 GLY A CA 1
ATOM 666 C C . GLY A 1 85 ? 4.416 -0.753 -11.229 1.00 87.19 85 GLY A C 1
ATOM 667 O O . GLY A 1 85 ? 3.213 -0.985 -11.231 1.00 87.19 85 GLY A O 1
ATOM 668 N N . THR A 1 86 ? 5.312 -1.691 -10.951 1.00 90.06 86 THR A N 1
ATOM 669 C CA . THR A 1 86 ? 5.013 -3.093 -10.672 1.00 90.06 86 THR A CA 1
ATOM 670 C C . THR A 1 86 ? 4.936 -3.318 -9.160 1.00 90.06 86 THR A C 1
ATOM 672 O O . THR A 1 86 ? 5.981 -3.274 -8.501 1.00 90.06 86 THR A O 1
ATOM 675 N N . PRO A 1 87 ? 3.755 -3.583 -8.566 1.00 90.88 87 PRO A N 1
ATOM 676 C CA . PRO A 1 87 ? 3.628 -3.774 -7.122 1.00 90.88 87 PRO A CA 1
ATOM 677 C C . PRO A 1 87 ? 4.336 -5.049 -6.644 1.00 90.88 87 PRO A C 1
ATOM 679 O O . PRO A 1 87 ? 3.987 -6.163 -7.026 1.00 90.88 87 PRO A O 1
ATOM 682 N N . ILE A 1 88 ? 5.311 -4.891 -5.752 1.00 94.81 88 ILE A N 1
ATOM 683 C CA . ILE A 1 88 ? 6.092 -5.976 -5.133 1.00 94.81 88 ILE A CA 1
ATOM 684 C C . ILE A 1 88 ? 5.894 -6.056 -3.616 1.00 94.81 88 ILE A C 1
ATOM 686 O O . ILE A 1 88 ? 6.590 -6.801 -2.927 1.00 94.81 88 ILE A O 1
ATOM 690 N N . GLY A 1 89 ? 4.961 -5.286 -3.068 1.00 95.12 89 GLY A N 1
ATOM 691 C CA . GLY A 1 89 ? 4.604 -5.339 -1.658 1.00 95.12 89 GLY A CA 1
ATOM 692 C C . GLY A 1 89 ? 3.887 -4.083 -1.190 1.00 95.12 89 GLY A C 1
ATOM 693 O O . GLY A 1 89 ? 3.628 -3.164 -1.967 1.00 95.12 89 GLY A O 1
ATOM 694 N N . ALA A 1 90 ? 3.600 -4.036 0.106 1.00 95.25 90 ALA A N 1
ATOM 695 C CA . ALA A 1 90 ? 2.944 -2.906 0.745 1.00 95.25 90 ALA A CA 1
ATOM 696 C C . ALA A 1 90 ? 3.399 -2.764 2.203 1.00 95.25 90 ALA A C 1
ATOM 698 O O . ALA A 1 90 ? 3.695 -3.760 2.862 1.00 95.25 90 ALA A O 1
ATOM 699 N N . ASP A 1 91 ? 3.450 -1.529 2.687 1.00 96.25 91 ASP A N 1
ATOM 700 C CA . ASP A 1 91 ? 3.544 -1.177 4.104 1.00 96.25 91 ASP A CA 1
ATOM 701 C C . ASP A 1 91 ? 2.381 -0.234 4.422 1.00 96.25 91 ASP A C 1
ATOM 703 O O . ASP A 1 91 ? 2.336 0.891 3.927 1.00 96.25 91 ASP A O 1
ATOM 707 N N . ILE A 1 92 ? 1.389 -0.728 5.155 1.00 95.31 92 ILE A N 1
ATOM 708 C CA . ILE A 1 92 ? 0.125 -0.037 5.404 1.00 95.31 92 ILE A CA 1
ATOM 709 C C . ILE A 1 92 ? -0.158 -0.080 6.897 1.00 95.31 92 ILE A C 1
ATOM 711 O O . ILE A 1 92 ? -0.213 -1.147 7.503 1.00 95.31 92 ILE A O 1
ATOM 715 N N . THR A 1 93 ? -0.402 1.084 7.484 1.00 96.88 93 THR A N 1
ATOM 716 C CA . THR A 1 93 ? -0.986 1.217 8.817 1.00 96.88 93 THR A CA 1
ATOM 717 C C . THR A 1 93 ? -2.428 1.668 8.673 1.00 96.88 93 THR A C 1
ATOM 719 O O . THR A 1 93 ? -2.704 2.660 7.997 1.00 96.88 93 THR A O 1
ATOM 722 N N . TYR A 1 94 ? -3.346 0.959 9.319 1.00 94.94 94 TYR A N 1
ATOM 723 C CA . TYR A 1 94 ? -4.767 1.284 9.295 1.00 94.94 94 TYR A CA 1
ATOM 724 C C . TYR A 1 94 ? -5.380 1.177 10.688 1.00 94.94 94 TYR A C 1
ATOM 726 O O . TYR A 1 94 ? -4.919 0.419 11.544 1.00 94.94 94 TYR A O 1
ATOM 734 N N . TYR A 1 95 ? -6.438 1.948 10.904 1.00 95.88 95 TYR A N 1
ATOM 735 C CA . TYR A 1 95 ? -7.255 1.894 12.104 1.00 95.88 95 TYR A CA 1
ATOM 736 C C . TYR A 1 95 ? -8.535 1.104 11.828 1.00 95.88 95 TYR A C 1
ATOM 738 O O . TYR A 1 95 ? -9.271 1.396 10.881 1.00 95.88 95 TYR A O 1
ATOM 746 N N . ALA A 1 96 ? -8.801 0.100 12.659 1.00 95.50 96 ALA A N 1
ATOM 747 C CA . ALA A 1 96 ? -10.017 -0.697 12.634 1.00 95.50 96 ALA A CA 1
ATOM 748 C C . ALA A 1 96 ? -10.969 -0.195 13.725 1.00 95.50 96 ALA A C 1
ATOM 750 O O . ALA A 1 96 ? -10.926 -0.649 14.867 1.00 95.50 96 ALA A O 1
ATOM 751 N N . GLY A 1 97 ? -11.853 0.744 13.375 1.00 93.88 97 GLY A N 1
ATOM 752 C CA . GLY A 1 97 ? -12.746 1.382 14.352 1.00 93.88 97 GLY A CA 1
ATOM 753 C C . GLY A 1 97 ? -13.727 0.427 15.042 1.00 93.88 97 GLY A C 1
ATOM 754 O O . GLY A 1 97 ? -14.198 0.714 16.136 1.00 93.88 97 GLY A O 1
ATOM 755 N N . TYR A 1 98 ? -14.013 -0.730 14.441 1.00 93.50 98 TYR A N 1
ATOM 756 C CA . TYR A 1 98 ? -14.878 -1.756 15.033 1.00 93.50 98 TYR A CA 1
ATOM 757 C C . TYR A 1 98 ? -14.182 -2.606 16.112 1.00 93.50 98 TYR A C 1
ATOM 759 O O . TYR A 1 98 ? -14.860 -3.286 16.878 1.00 93.50 98 TYR A O 1
ATOM 767 N N . GLU A 1 99 ? -12.851 -2.560 16.171 1.00 97.06 99 GLU A N 1
ATOM 768 C CA . GLU A 1 99 ? -12.002 -3.196 17.192 1.00 97.06 99 GLU A CA 1
ATOM 769 C C . GLU A 1 99 ? -11.279 -2.158 18.064 1.00 97.06 99 GLU A C 1
ATOM 771 O O . GLU A 1 99 ? -10.541 -2.531 18.972 1.00 97.06 99 GLU A O 1
ATOM 776 N N . ASP A 1 100 ? -11.460 -0.866 17.772 1.00 96.75 100 ASP A N 1
ATOM 777 C CA . ASP A 1 100 ? -10.724 0.252 18.370 1.00 96.75 100 ASP A CA 1
ATOM 778 C C . ASP A 1 100 ? -9.199 0.023 18.408 1.00 96.75 100 ASP A C 1
ATOM 780 O O . ASP A 1 100 ? -8.521 0.269 19.404 1.00 96.75 100 ASP A O 1
ATOM 784 N N . THR A 1 101 ? -8.648 -0.519 17.318 1.00 98.12 101 THR A N 1
ATOM 785 C CA . THR A 1 101 ? -7.260 -1.004 17.278 1.00 98.12 101 THR A CA 1
ATOM 786 C C . THR A 1 101 ? -6.543 -0.572 16.000 1.00 98.12 101 THR A C 1
ATOM 788 O O . THR A 1 101 ? -7.131 -0.504 14.918 1.00 98.12 101 THR A O 1
ATOM 791 N N . TYR A 1 102 ? -5.246 -0.281 16.124 1.00 97.62 102 TYR A N 1
ATOM 792 C CA . TYR A 1 102 ? -4.353 -0.013 14.997 1.00 97.62 102 TYR A CA 1
ATOM 793 C C . TYR A 1 102 ? -3.623 -1.283 14.570 1.00 97.62 102 TYR A C 1
ATOM 795 O O . TYR A 1 102 ? -3.085 -2.013 15.403 1.00 97.62 102 TYR A O 1
ATOM 803 N N . TYR A 1 103 ? -3.534 -1.489 13.262 1.00 97.25 103 TYR A N 1
ATOM 804 C CA . TYR A 1 103 ? -2.831 -2.607 12.649 1.00 97.25 103 TYR A CA 1
ATOM 805 C C . TYR A 1 103 ? -1.787 -2.103 11.660 1.00 97.25 103 TYR A C 1
ATOM 807 O O . TYR A 1 103 ? -1.952 -1.046 11.048 1.00 97.25 103 TYR A O 1
ATOM 815 N N . ARG A 1 104 ? -0.726 -2.894 11.476 1.00 97.19 104 ARG A N 1
ATOM 816 C CA . ARG A 1 104 ? 0.277 -2.679 10.434 1.00 97.19 104 ARG A CA 1
ATOM 817 C C . ARG A 1 104 ? 0.445 -3.942 9.603 1.00 97.19 104 ARG A C 1
ATOM 819 O O . ARG A 1 104 ? 0.742 -5.007 10.140 1.00 97.19 104 ARG A O 1
ATOM 826 N N . LEU A 1 105 ? 0.283 -3.793 8.297 1.00 94.88 105 LEU A N 1
ATOM 827 C CA . LEU A 1 105 ? 0.651 -4.773 7.291 1.00 94.88 105 LEU A CA 1
ATOM 828 C C . LEU A 1 105 ? 1.988 -4.350 6.691 1.00 94.88 105 LEU A C 1
ATOM 830 O O . LEU A 1 105 ? 2.046 -3.320 6.036 1.00 94.88 105 LEU A O 1
ATOM 834 N N . ASP A 1 106 ? 3.028 -5.158 6.866 1.00 96.94 106 ASP A N 1
ATOM 835 C CA . ASP A 1 106 ? 4.287 -5.019 6.133 1.00 96.94 106 ASP A CA 1
ATOM 836 C C . ASP A 1 106 ? 4.545 -6.321 5.374 1.00 96.94 106 ASP A C 1
ATOM 838 O O . ASP A 1 106 ? 4.893 -7.348 5.960 1.00 96.94 106 ASP A O 1
ATOM 842 N N . ALA A 1 107 ? 4.292 -6.293 4.068 1.00 96.31 107 ALA A N 1
ATOM 843 C CA . ALA A 1 107 ? 4.363 -7.457 3.201 1.00 96.31 107 ALA A CA 1
ATOM 844 C C . ALA A 1 107 ? 5.264 -7.197 1.991 1.00 96.31 107 ALA A C 1
ATOM 846 O O . ALA A 1 107 ? 5.318 -6.089 1.447 1.00 96.31 107 ALA A O 1
ATOM 847 N N . ASN A 1 108 ? 5.951 -8.253 1.561 1.00 96.44 108 ASN A N 1
ATOM 848 C CA . ASN A 1 108 ? 6.684 -8.317 0.302 1.00 96.44 108 ASN A CA 1
ATOM 849 C C . ASN A 1 108 ? 6.135 -9.490 -0.512 1.00 96.44 108 ASN A C 1
ATOM 851 O O . ASN A 1 108 ? 5.855 -10.556 0.042 1.00 96.44 108 ASN A O 1
ATOM 855 N N . PHE A 1 109 ? 5.994 -9.298 -1.815 1.00 94.25 109 PHE A N 1
ATOM 856 C CA . PHE A 1 109 ? 5.537 -10.324 -2.740 1.00 94.25 109 PHE A CA 1
ATOM 857 C C . PHE A 1 109 ? 6.736 -11.009 -3.411 1.00 94.25 109 PHE A C 1
ATOM 859 O O . PHE A 1 109 ? 7.764 -10.362 -3.635 1.00 94.25 109 PHE A O 1
ATOM 866 N N . PRO A 1 110 ? 6.642 -12.310 -3.744 1.00 95.75 110 PRO A N 1
ATOM 867 C CA . PRO A 1 110 ? 7.700 -12.995 -4.478 1.00 95.75 110 PRO A CA 1
ATOM 868 C C . PRO A 1 110 ? 7.904 -12.346 -5.852 1.00 95.75 110 PRO A C 1
ATOM 870 O O . PRO A 1 110 ? 7.015 -12.394 -6.701 1.00 95.75 110 PRO A O 1
ATOM 873 N N . ILE A 1 111 ? 9.077 -11.745 -6.069 1.00 93.31 111 ILE A N 1
ATOM 874 C CA . ILE A 1 111 ? 9.365 -10.944 -7.271 1.00 93.31 111 ILE A CA 1
ATOM 875 C C . ILE A 1 111 ? 9.187 -11.769 -8.548 1.00 93.31 111 ILE A C 1
ATOM 877 O O . ILE A 1 111 ? 8.595 -11.281 -9.506 1.00 93.31 111 ILE A O 1
ATOM 881 N N . ASP A 1 112 ? 9.654 -13.018 -8.555 1.00 92.75 112 ASP A N 1
ATOM 882 C CA . ASP A 1 112 ? 9.566 -13.877 -9.740 1.00 92.75 112 ASP A CA 1
ATOM 883 C C . ASP A 1 112 ? 8.112 -14.200 -10.106 1.00 92.75 112 ASP A C 1
ATOM 885 O O . ASP A 1 112 ? 7.756 -14.181 -11.281 1.00 92.75 112 ASP A O 1
ATOM 889 N N . ALA A 1 113 ? 7.245 -14.401 -9.107 1.00 92.50 113 ALA A N 1
ATOM 890 C CA . ALA A 1 113 ? 5.820 -14.623 -9.340 1.00 92.50 113 ALA A CA 1
ATOM 891 C C . ALA A 1 113 ? 5.130 -13.357 -9.864 1.00 92.50 113 ALA A C 1
ATOM 893 O O . ALA A 1 113 ? 4.321 -13.434 -10.781 1.00 92.50 113 ALA A O 1
ATOM 894 N N . ILE A 1 114 ? 5.467 -12.184 -9.320 1.00 90.62 114 ILE A N 1
ATOM 895 C CA . ILE A 1 114 ? 4.928 -10.915 -9.821 1.00 90.62 114 ILE A CA 1
ATOM 896 C C . ILE A 1 114 ? 5.350 -10.684 -11.275 1.00 90.62 114 ILE A C 1
ATOM 898 O O . ILE A 1 114 ? 4.509 -10.325 -12.092 1.00 90.62 114 ILE A O 1
ATOM 902 N N . LYS A 1 115 ? 6.615 -10.940 -11.625 1.00 86.50 115 LYS A N 1
ATOM 903 C CA . LYS A 1 115 ? 7.092 -10.827 -13.011 1.00 86.50 115 LYS A CA 1
ATOM 904 C C . LYS A 1 115 ? 6.334 -11.760 -13.952 1.00 86.50 115 LYS A C 1
ATOM 906 O O . LYS A 1 115 ? 5.841 -11.287 -14.969 1.00 86.50 115 LYS A O 1
ATOM 911 N N . ASP A 1 116 ? 6.169 -13.030 -13.580 1.00 87.44 116 ASP A N 1
ATOM 912 C CA . ASP A 1 116 ? 5.356 -13.988 -14.345 1.00 87.44 116 ASP A CA 1
ATOM 913 C C . ASP A 1 116 ? 3.908 -13.492 -14.518 1.00 87.44 116 ASP A C 1
ATOM 915 O O . ASP A 1 116 ? 3.322 -13.569 -15.597 1.00 87.44 116 ASP A O 1
ATOM 919 N N . TYR A 1 117 ? 3.315 -12.913 -13.473 1.00 85.50 117 TYR A N 1
ATOM 920 C CA . TYR A 1 117 ? 1.943 -12.410 -13.531 1.00 85.50 117 TYR A CA 1
ATOM 921 C C . TYR A 1 117 ? 1.811 -11.196 -14.450 1.00 85.50 117 TYR A C 1
ATOM 923 O O . TYR A 1 117 ? 0.857 -11.129 -15.225 1.00 85.50 117 TYR A O 1
ATOM 931 N N . MET A 1 118 ? 2.776 -10.278 -14.403 1.00 79.44 118 MET A N 1
ATOM 932 C CA . MET A 1 118 ? 2.802 -9.102 -15.270 1.00 79.44 118 MET A CA 1
ATOM 933 C C . MET A 1 118 ? 3.058 -9.476 -16.732 1.00 79.44 118 MET A C 1
ATOM 935 O O . MET A 1 118 ? 2.389 -8.932 -17.608 1.00 79.44 118 MET A O 1
ATOM 939 N N . GLU A 1 119 ? 3.944 -10.440 -17.008 1.00 74.88 119 GLU A N 1
ATOM 940 C CA . GLU A 1 119 ? 4.164 -10.957 -18.368 1.00 74.88 119 GLU A CA 1
ATOM 941 C C . GLU A 1 119 ? 2.894 -11.601 -18.948 1.00 74.88 119 GLU A C 1
ATOM 943 O O . GLU A 1 119 ? 2.589 -11.419 -20.125 1.00 74.88 119 GLU A O 1
ATOM 948 N N . ARG A 1 120 ? 2.102 -12.306 -18.129 1.00 72.06 120 ARG A N 1
ATOM 949 C CA . ARG A 1 120 ? 0.820 -12.888 -18.572 1.00 72.06 120 ARG A CA 1
ATOM 950 C C . ARG A 1 120 ? -0.282 -11.848 -18.770 1.00 72.06 120 ARG A C 1
ATOM 952 O O . ARG A 1 120 ? -1.123 -12.028 -19.647 1.00 72.06 120 ARG A O 1
ATOM 959 N N . ALA A 1 121 ? -0.308 -10.800 -17.948 1.00 69.00 121 ALA A N 1
ATOM 960 C CA . ALA A 1 121 ? -1.287 -9.718 -18.063 1.00 69.00 121 ALA A CA 1
ATOM 961 C C . ALA A 1 121 ? -1.023 -8.828 -19.290 1.00 69.00 121 ALA A C 1
ATOM 963 O O . ALA A 1 121 ? -1.968 -8.358 -19.924 1.00 69.00 121 ALA A O 1
ATOM 964 N N . TYR A 1 122 ? 0.250 -8.651 -19.653 1.00 58.75 122 TYR A N 1
ATOM 965 C CA . TYR A 1 122 ? 0.699 -7.853 -20.790 1.00 58.75 122 TYR A CA 1
ATOM 966 C C . TYR A 1 122 ? 1.607 -8.691 -21.702 1.00 58.75 122 TYR A C 1
ATOM 968 O O . TYR A 1 122 ? 2.832 -8.595 -21.586 1.00 58.75 122 TYR A O 1
ATOM 976 N N . PRO A 1 123 ? 1.047 -9.502 -22.623 1.00 53.25 123 PRO A N 1
ATOM 977 C CA . PRO A 1 123 ? 1.860 -10.242 -23.587 1.00 53.25 123 PRO A CA 1
ATOM 978 C C . PRO A 1 123 ? 2.779 -9.279 -24.351 1.00 53.25 123 PRO A C 1
ATOM 980 O O . PRO A 1 123 ? 2.343 -8.193 -24.759 1.00 53.25 123 PRO A O 1
ATOM 983 N N . ARG A 1 124 ? 4.060 -9.637 -24.541 1.00 56.78 124 ARG A N 1
ATOM 984 C CA . ARG A 1 124 ? 4.966 -8.782 -25.322 1.00 56.78 124 ARG A CA 1
ATOM 985 C C . ARG A 1 124 ? 4.445 -8.716 -26.754 1.00 56.78 124 ARG A C 1
ATOM 987 O O . ARG A 1 124 ? 4.003 -9.717 -27.311 1.00 56.78 124 ARG A O 1
ATOM 994 N N . TRP A 1 125 ? 4.547 -7.541 -27.373 1.00 47.81 125 TRP A N 1
ATOM 995 C CA . TRP A 1 125 ? 4.281 -7.382 -28.808 1.00 47.81 125 TRP A CA 1
ATOM 996 C C . TRP A 1 125 ? 5.095 -8.411 -29.619 1.00 47.81 125 TRP A C 1
ATOM 998 O O . TRP A 1 125 ? 4.591 -9.022 -30.561 1.00 47.81 125 TRP A O 1
ATOM 1008 N N . ASP A 1 126 ? 6.325 -8.664 -29.176 1.00 52.62 126 ASP A N 1
ATOM 1009 C CA . ASP A 1 126 ? 7.276 -9.621 -29.746 1.00 52.62 126 ASP A CA 1
ATOM 1010 C C . ASP A 1 126 ? 6.743 -11.067 -29.730 1.00 52.62 126 ASP A C 1
ATOM 1012 O O . ASP A 1 126 ? 6.992 -11.834 -30.661 1.00 52.62 126 ASP A O 1
ATOM 1016 N N . ASP A 1 127 ? 5.931 -11.424 -28.732 1.00 56.09 127 ASP A N 1
ATOM 1017 C CA . ASP A 1 127 ? 5.327 -12.755 -28.609 1.00 56.09 127 ASP A CA 1
ATOM 1018 C C . ASP A 1 127 ? 4.150 -12.932 -29.596 1.00 56.09 127 ASP A C 1
ATOM 1020 O O . ASP A 1 127 ? 3.811 -14.052 -29.979 1.00 56.09 127 ASP A O 1
ATOM 1024 N N . GLN A 1 128 ? 3.540 -11.831 -30.059 1.00 47.84 128 GLN A N 1
ATOM 1025 C CA . GLN A 1 128 ? 2.384 -11.834 -30.967 1.00 47.84 128 GLN A CA 1
ATOM 1026 C C . GLN A 1 128 ? 2.763 -11.942 -32.455 1.00 47.84 128 GLN A C 1
ATOM 1028 O O . GLN A 1 128 ? 1.926 -12.330 -33.271 1.00 47.84 128 GLN A O 1
ATOM 1033 N N . TYR A 1 129 ? 4.014 -11.631 -32.812 1.00 47.25 129 TYR A N 1
ATOM 1034 C CA . TYR A 1 129 ? 4.517 -11.662 -34.196 1.00 47.25 129 TYR A CA 1
ATOM 1035 C C . TYR A 1 129 ? 5.753 -12.553 -34.392 1.00 47.25 129 TYR A C 1
ATOM 1037 O O . TYR A 1 129 ? 6.423 -12.444 -35.416 1.00 47.25 129 TYR A O 1
ATOM 1045 N N . GLY A 1 130 ? 6.036 -13.461 -33.452 1.00 48.84 130 GLY A N 1
ATOM 1046 C CA . GLY A 1 130 ? 7.140 -14.414 -33.577 1.00 48.84 130 GLY A CA 1
ATOM 1047 C C . GLY A 1 130 ? 8.503 -13.726 -33.590 1.00 48.84 130 GLY A C 1
ATOM 1048 O O . GLY A 1 130 ? 9.247 -13.853 -34.562 1.00 48.84 130 GLY A O 1
ATOM 1049 N N . GLY A 1 131 ? 8.805 -12.973 -32.530 1.00 40.28 131 GLY A N 1
ATOM 1050 C CA . GLY A 1 131 ? 10.110 -12.353 -32.322 1.00 40.28 131 GLY A CA 1
ATOM 1051 C C . GLY A 1 131 ? 11.260 -13.350 -32.505 1.00 40.28 131 GLY A C 1
ATOM 1052 O O . GLY A 1 131 ? 11.183 -14.493 -32.056 1.00 40.28 131 GLY A O 1
ATOM 1053 N N . THR A 1 132 ? 12.286 -12.893 -33.225 1.00 42.84 132 THR A N 1
ATOM 1054 C CA . THR A 1 132 ? 13.512 -13.613 -33.610 1.00 42.84 132 THR A CA 1
ATOM 1055 C C . THR A 1 132 ? 14.357 -14.069 -32.434 1.00 42.84 132 THR A C 1
ATOM 1057 O O . THR A 1 132 ? 14.535 -13.238 -31.513 1.00 42.84 132 THR A O 1
#

pLDDT: mean 79.52, std 14.51, range [40.28, 98.12]